Protein AF-A0A9D7YBN3-F1 (afdb_monomer_lite)

Sequence (128 aa):
MDNKATPQQLQAIHAVLHAQGLLHQKANIISGLTLGRTESSKELTYAEASFLLADLNKHNVKKDDGLKMRNKITAMAHEMGWIGTKQVVGPGGAIKTVKDYSNLDAWMQQRSYLHKNYLIIPTPNYLN

Radius of gyration: 23.5 Å; chains: 1; bounding box: 52×33×59 Å

Structure (mmCIF, N/CA/C/O backbone):
data_AF-A0A9D7YBN3-F1
#
_entry.id   AF-A0A9D7YBN3-F1
#
loop_
_atom_site.group_PDB
_atom_site.id
_atom_site.type_symbol
_atom_site.label_atom_id
_atom_site.label_alt_id
_atom_site.label_comp_id
_atom_site.label_asym_id
_atom_site.label_entity_id
_atom_site.label_seq_id
_atom_site.pdbx_PDB_ins_code
_atom_site.Cartn_x
_atom_site.Cartn_y
_atom_site.Cartn_z
_atom_site.occupancy
_atom_site.B_iso_or_equiv
_atom_site.auth_seq_id
_atom_site.auth_comp_id
_atom_site.auth_asym_id
_atom_site.auth_atom_id
_atom_site.pdbx_PDB_model_num
ATOM 1 N N . MET A 1 1 ? -10.506 8.968 32.868 1.00 47.12 1 MET A N 1
ATOM 2 C CA . MET A 1 1 ? -11.514 8.538 31.881 1.00 47.12 1 MET A CA 1
ATOM 3 C C . MET A 1 1 ? -10.762 7.838 30.777 1.00 47.12 1 MET A C 1
ATOM 5 O O . MET A 1 1 ? -9.952 8.489 30.127 1.00 47.12 1 MET A O 1
ATOM 9 N N . ASP A 1 2 ? -10.953 6.532 30.623 1.00 59.72 2 ASP A N 1
ATOM 10 C CA . ASP A 1 2 ? -10.318 5.811 29.525 1.00 59.72 2 ASP A CA 1
ATOM 11 C C . ASP A 1 2 ? -10.983 6.236 28.221 1.00 59.72 2 ASP A C 1
ATOM 13 O O . ASP A 1 2 ? -12.158 5.957 27.976 1.00 59.72 2 ASP A O 1
ATOM 17 N N . ASN A 1 3 ? -10.238 6.972 27.398 1.00 82.94 3 ASN A N 1
ATOM 18 C CA . ASN A 1 3 ? -10.704 7.330 26.071 1.00 82.94 3 ASN A CA 1
ATOM 19 C C . ASN A 1 3 ? -10.876 6.042 25.266 1.00 82.94 3 ASN A C 1
ATOM 21 O O . ASN A 1 3 ? -9.926 5.270 25.101 1.00 82.94 3 ASN A O 1
ATOM 25 N N . LYS A 1 4 ? -12.094 5.804 24.772 1.00 91.81 4 LYS A N 1
ATOM 26 C CA . LYS A 1 4 ? -12.368 4.705 23.843 1.00 91.81 4 LYS A CA 1
ATOM 27 C C . LYS A 1 4 ? -11.569 4.892 22.550 1.00 91.81 4 LYS A C 1
ATOM 29 O O . LYS A 1 4 ? -11.169 6.006 22.202 1.00 91.81 4 LYS A O 1
ATOM 34 N N . ALA A 1 5 ? -11.350 3.793 21.838 1.00 92.19 5 ALA A N 1
ATOM 35 C CA . ALA A 1 5 ? -10.722 3.810 20.526 1.00 92.19 5 ALA A CA 1
ATOM 36 C C . ALA A 1 5 ? -11.456 4.762 19.566 1.00 92.19 5 ALA A C 1
ATOM 38 O O . ALA A 1 5 ? -12.690 4.805 19.524 1.00 92.19 5 ALA A O 1
ATOM 39 N N . THR A 1 6 ? -10.699 5.518 18.773 1.00 94.38 6 THR A N 1
ATOM 40 C CA . THR A 1 6 ? -11.283 6.457 17.811 1.00 94.38 6 THR A CA 1
ATOM 41 C C . THR A 1 6 ? -11.881 5.712 16.613 1.00 94.38 6 THR A C 1
ATOM 43 O O . THR A 1 6 ? -11.408 4.627 16.255 1.00 94.38 6 THR A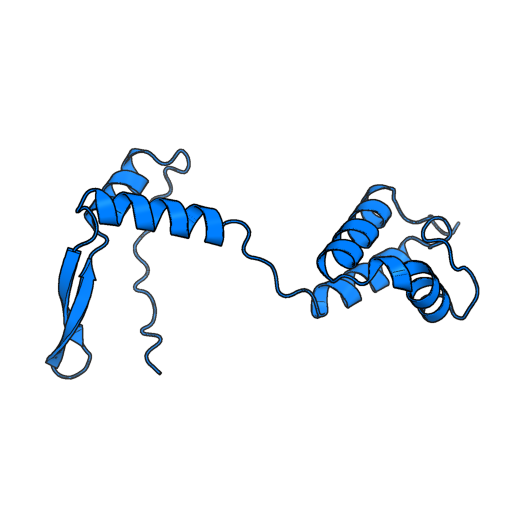 O 1
ATOM 46 N N . PRO A 1 7 ? -12.872 6.294 15.908 1.00 93.44 7 PRO A N 1
ATOM 47 C CA . PRO A 1 7 ? -13.412 5.697 14.684 1.00 93.44 7 PRO A CA 1
ATOM 48 C C . PRO A 1 7 ? -12.327 5.375 13.645 1.00 93.44 7 PRO A C 1
ATOM 50 O O . PRO A 1 7 ? -12.387 4.344 12.979 1.00 93.44 7 PRO A O 1
ATOM 53 N N . GLN A 1 8 ? -11.295 6.221 13.566 1.00 93.00 8 GLN A N 1
ATOM 54 C CA . GLN A 1 8 ? -10.145 6.043 12.678 1.00 93.00 8 GLN A CA 1
ATOM 55 C C . GLN A 1 8 ? -9.322 4.804 13.057 1.00 93.00 8 GLN A C 1
ATOM 57 O O . GLN A 1 8 ? -8.965 4.020 12.178 1.00 93.00 8 GLN A O 1
ATOM 62 N N . GLN A 1 9 ? -9.068 4.574 14.352 1.00 93.75 9 GLN A N 1
ATOM 63 C CA . GLN A 1 9 ? -8.376 3.367 14.819 1.00 93.75 9 GLN A CA 1
ATOM 64 C C . GLN A 1 9 ? -9.188 2.105 14.512 1.00 93.75 9 GLN A C 1
ATOM 66 O O . GLN A 1 9 ? -8.635 1.122 14.025 1.00 93.75 9 GLN A O 1
ATOM 71 N N . LEU A 1 10 ? -10.505 2.134 14.730 1.00 95.38 10 LEU A N 1
ATOM 72 C CA . LEU A 1 10 ? -11.378 0.992 14.437 1.00 95.38 10 LEU A CA 1
ATOM 73 C C . LEU A 1 10 ? -11.404 0.652 12.944 1.00 95.38 10 LEU A C 1
ATOM 75 O O . LEU A 1 10 ? -11.345 -0.526 12.579 1.00 95.38 10 LEU A O 1
ATOM 79 N N . GLN A 1 11 ? -11.465 1.675 12.088 1.00 95.00 11 GLN A N 1
ATOM 80 C CA . GLN A 1 11 ? -11.410 1.507 10.639 1.00 95.00 11 GLN A CA 1
ATOM 81 C C . GLN A 1 11 ? -10.058 0.937 10.199 1.00 95.00 11 GLN A C 1
ATOM 83 O O . GLN A 1 11 ? -10.026 -0.004 9.406 1.00 95.00 11 GLN A O 1
ATOM 88 N N . ALA A 1 12 ? -8.956 1.442 10.757 1.00 92.75 12 ALA A N 1
ATOM 89 C CA . ALA A 1 12 ? -7.617 0.938 10.473 1.00 92.75 12 ALA A CA 1
ATOM 90 C C . ALA A 1 12 ? -7.453 -0.531 10.903 1.00 92.75 12 ALA A C 1
ATOM 92 O O . ALA A 1 12 ? -6.977 -1.341 10.112 1.00 92.75 12 ALA A O 1
ATOM 93 N N . ILE A 1 13 ? -7.914 -0.907 12.104 1.00 94.06 13 ILE A N 1
ATOM 94 C CA . ILE A 1 13 ? -7.863 -2.298 12.588 1.00 94.06 13 ILE A CA 1
ATOM 95 C C . ILE A 1 13 ? -8.631 -3.212 11.632 1.00 94.06 13 ILE A C 1
ATOM 97 O O . ILE A 1 13 ? -8.129 -4.259 11.228 1.00 94.06 13 ILE A O 1
ATOM 101 N N . HIS A 1 14 ? -9.844 -2.812 11.241 1.00 94.25 14 HIS A N 1
ATOM 102 C CA . HIS A 1 14 ? -10.660 -3.591 10.313 1.00 94.25 14 HIS A CA 1
ATOM 103 C C . HIS A 1 14 ? -9.982 -3.748 8.945 1.00 94.25 14 HIS A C 1
ATOM 105 O O . HIS A 1 14 ? -9.925 -4.860 8.421 1.00 94.25 14 HIS A O 1
ATOM 111 N N . ALA A 1 15 ? -9.425 -2.665 8.396 1.00 92.00 15 ALA A N 1
ATOM 112 C CA . ALA A 1 15 ? -8.731 -2.679 7.112 1.00 92.00 15 ALA A CA 1
ATOM 113 C C . ALA A 1 15 ? -7.491 -3.586 7.129 1.00 92.00 15 ALA A C 1
ATOM 115 O O . ALA A 1 15 ? -7.308 -4.381 6.206 1.00 92.00 15 ALA A O 1
ATOM 116 N N . VAL A 1 16 ? -6.667 -3.517 8.182 1.00 91.12 16 VAL A N 1
ATOM 117 C CA . VAL A 1 16 ? -5.452 -4.340 8.296 1.00 91.12 16 VAL A CA 1
ATOM 118 C C . VAL A 1 16 ? -5.800 -5.820 8.473 1.00 91.12 16 VAL A C 1
ATOM 120 O O . VAL A 1 16 ? -5.255 -6.659 7.756 1.00 91.12 16 VAL A O 1
ATOM 123 N N . LEU A 1 17 ? -6.762 -6.153 9.340 1.00 92.38 17 LEU A N 1
ATOM 124 C CA . LEU A 1 17 ? -7.219 -7.538 9.510 1.00 92.38 17 LEU A CA 1
ATOM 125 C C . LEU A 1 17 ? -7.815 -8.109 8.220 1.00 92.38 17 LEU A C 1
ATOM 127 O O . LEU A 1 17 ? -7.559 -9.263 7.881 1.00 92.38 17 LEU A O 1
ATOM 131 N N . HIS A 1 18 ? -8.582 -7.308 7.476 1.00 91.81 18 HIS A N 1
ATOM 132 C CA . HIS A 1 18 ? -9.098 -7.709 6.170 1.00 91.81 18 HIS A CA 1
ATOM 133 C C . HIS A 1 18 ? -7.962 -7.942 5.162 1.00 91.81 18 HIS A C 1
ATOM 135 O O . HIS A 1 18 ? -7.941 -8.971 4.490 1.00 91.81 18 HIS A O 1
ATOM 141 N N . ALA A 1 19 ? -6.977 -7.040 5.092 1.00 85.81 19 ALA A N 1
ATOM 142 C CA . ALA A 1 19 ? -5.830 -7.166 4.190 1.00 85.81 19 ALA A CA 1
ATOM 143 C C . ALA A 1 19 ? -4.965 -8.413 4.459 1.00 85.81 19 ALA A C 1
ATOM 145 O O . ALA A 1 19 ? -4.349 -8.931 3.523 1.00 85.81 19 ALA A O 1
ATOM 146 N N . GLN A 1 20 ? -4.942 -8.886 5.708 1.00 89.19 20 GLN A N 1
ATOM 147 C CA . GLN A 1 20 ? -4.240 -10.095 6.156 1.00 89.19 20 GLN A CA 1
ATOM 148 C C . GLN A 1 20 ? -5.116 -11.363 6.127 1.00 89.19 20 GLN A C 1
ATOM 150 O O . GLN A 1 20 ? -4.635 -12.442 6.454 1.00 89.19 20 GLN A O 1
ATOM 155 N N . GLY A 1 21 ? -6.399 -11.265 5.756 1.00 89.62 21 GLY A N 1
ATOM 156 C CA . GLY A 1 21 ? -7.327 -12.405 5.758 1.00 89.62 21 GLY A CA 1
ATOM 157 C C . GLY A 1 21 ? -7.780 -12.866 7.153 1.00 89.62 21 GLY A C 1
ATOM 158 O O . GLY A 1 21 ? -8.446 -13.892 7.283 1.00 89.62 21 GLY A O 1
ATOM 159 N N . LEU A 1 22 ? -7.480 -12.098 8.203 1.00 92.38 22 LEU A N 1
ATOM 160 C CA . LEU A 1 22 ? -7.747 -12.432 9.609 1.00 92.38 22 LEU A CA 1
ATOM 161 C C . LEU A 1 22 ? -9.087 -11.893 10.124 1.00 92.38 22 LEU A C 1
ATOM 163 O O . LEU A 1 22 ? -9.371 -11.959 11.319 1.00 92.38 22 LEU A O 1
ATOM 167 N N . LEU A 1 23 ? -9.941 -11.362 9.244 1.00 93.00 23 LEU A N 1
ATOM 168 C CA . LEU A 1 23 ? -11.182 -10.711 9.667 1.00 93.00 23 LEU A CA 1
ATOM 169 C C . LEU A 1 23 ? -12.123 -11.653 10.441 1.00 93.00 23 LEU A C 1
ATOM 171 O O . LEU A 1 23 ? -12.763 -11.225 11.398 1.00 93.00 23 LEU A O 1
ATOM 175 N N . HIS A 1 24 ? -12.154 -12.935 10.076 1.00 94.00 24 HIS A N 1
ATOM 176 C CA . HIS A 1 24 ? -12.939 -13.965 10.761 1.00 94.00 24 HIS A CA 1
ATOM 177 C C . HIS A 1 24 ? -12.439 -14.264 12.187 1.00 94.00 24 HIS A C 1
ATOM 179 O O . HIS A 1 24 ? -13.225 -14.663 13.038 1.00 94.00 24 HIS A O 1
ATOM 185 N N . GLN A 1 25 ? -11.156 -14.020 12.476 1.00 94.38 25 GLN A N 1
ATOM 186 C CA . GLN A 1 25 ? -10.541 -14.228 13.796 1.00 94.38 25 GLN A CA 1
ATOM 187 C C . GLN A 1 25 ? -10.542 -12.958 14.650 1.00 94.38 25 GLN A C 1
ATOM 189 O O . GLN A 1 25 ? -10.018 -12.962 15.762 1.00 94.38 25 GLN A O 1
ATOM 194 N N . LYS A 1 26 ? -11.128 -11.862 14.152 1.00 94.31 26 LYS A N 1
ATOM 195 C CA . LYS A 1 26 ? -11.104 -10.552 14.809 1.00 94.31 26 LYS A CA 1
ATOM 196 C C . LYS A 1 26 ? -11.550 -10.619 16.274 1.00 94.31 26 LYS A C 1
ATOM 198 O O . LYS A 1 26 ? -10.878 -10.043 17.120 1.00 94.31 26 LYS A O 1
ATOM 203 N N . ALA A 1 27 ? -12.651 -11.314 16.564 1.00 94.88 27 ALA A N 1
ATOM 204 C CA . ALA A 1 27 ? -13.163 -11.465 17.927 1.00 94.88 27 ALA A CA 1
ATOM 205 C C . ALA A 1 27 ? -12.139 -12.148 18.849 1.00 94.88 27 ALA A C 1
ATOM 207 O O . ALA A 1 27 ? -11.832 -11.626 19.916 1.00 94.88 27 ALA A O 1
ATOM 208 N N . ASN A 1 28 ? -11.529 -13.243 18.386 1.00 95.56 28 ASN A N 1
ATOM 209 C CA . ASN A 1 28 ? -10.520 -13.994 19.136 1.00 95.56 28 ASN A CA 1
ATOM 210 C C . ASN A 1 28 ? -9.253 -13.167 19.388 1.00 95.56 28 ASN A C 1
ATOM 212 O O . ASN A 1 28 ? -8.718 -13.191 20.491 1.00 95.56 28 ASN A O 1
ATOM 216 N N . ILE A 1 29 ? -8.794 -12.400 18.392 1.00 94.06 29 ILE A N 1
ATOM 217 C CA . ILE A 1 29 ? -7.623 -11.518 18.524 1.00 94.06 29 ILE A CA 1
ATOM 218 C C . ILE A 1 29 ? -7.884 -10.434 19.578 1.00 94.06 29 ILE A C 1
ATOM 220 O O . ILE A 1 29 ? -7.032 -10.163 20.421 1.00 94.06 29 ILE A O 1
ATOM 224 N N . ILE A 1 30 ? -9.072 -9.826 19.552 1.00 95.31 30 ILE A N 1
ATOM 225 C CA . ILE A 1 30 ? -9.459 -8.774 20.502 1.00 95.31 30 ILE A CA 1
ATOM 226 C C . ILE A 1 30 ? -9.638 -9.354 21.908 1.00 95.31 30 ILE A C 1
ATOM 228 O O . ILE A 1 30 ? -9.159 -8.766 22.877 1.00 95.31 30 ILE A O 1
ATOM 232 N N . SER A 1 31 ? -10.262 -10.526 22.017 1.00 95.50 31 SER A N 1
ATOM 233 C CA . SER A 1 31 ? -10.397 -11.247 23.282 1.00 95.50 31 SER A CA 1
ATOM 234 C C . SER A 1 31 ? -9.030 -11.577 23.876 1.00 95.50 31 SER A C 1
ATOM 236 O O . SER A 1 31 ? -8.767 -11.242 25.027 1.00 95.50 31 SER A O 1
ATOM 238 N N . GLY A 1 32 ? -8.105 -12.112 23.074 1.00 93.88 32 GLY A N 1
ATOM 239 C CA . GLY A 1 32 ? -6.739 -12.405 23.512 1.00 93.88 32 GLY A CA 1
ATOM 240 C C . GLY A 1 32 ? -5.969 -11.160 23.959 1.00 93.88 32 GLY A C 1
ATOM 241 O O . GLY A 1 32 ? -5.347 -11.173 25.018 1.00 93.88 32 GLY A O 1
ATOM 242 N N . LEU A 1 33 ? -6.060 -10.062 23.202 1.00 93.31 33 LEU A N 1
ATOM 243 C CA . LEU A 1 33 ? -5.419 -8.791 23.552 1.00 93.31 33 LEU A CA 1
ATOM 244 C C . LEU A 1 33 ? -5.942 -8.218 24.875 1.00 93.31 33 LEU A C 1
ATOM 246 O O . LEU A 1 33 ? -5.170 -7.692 25.673 1.00 93.31 33 LEU A O 1
ATOM 250 N N . THR A 1 34 ? -7.255 -8.292 25.090 1.00 93.19 34 THR A N 1
ATOM 251 C CA . THR A 1 34 ? -7.921 -7.696 26.256 1.00 93.19 34 THR A CA 1
ATOM 252 C C . THR A 1 34 ? -8.064 -8.667 27.428 1.00 93.19 34 THR A C 1
ATOM 254 O O . THR A 1 34 ? -8.805 -8.384 28.369 1.00 93.19 34 THR A O 1
ATOM 257 N N . LEU A 1 35 ? -7.372 -9.813 27.374 1.00 91.56 35 LEU A N 1
ATOM 258 C CA . LEU A 1 35 ? -7.427 -10.877 28.382 1.00 91.56 35 LEU A CA 1
ATOM 259 C C . LEU A 1 35 ? -8.867 -11.332 28.692 1.00 91.56 35 LEU A C 1
ATOM 261 O O . LEU A 1 35 ? -9.228 -11.573 29.841 1.00 91.56 35 LEU A O 1
ATOM 265 N N . GLY A 1 36 ? -9.708 -11.414 27.661 1.00 90.62 36 GLY A N 1
ATOM 266 C CA . GLY A 1 36 ? -11.103 -11.843 27.753 1.00 90.62 36 GLY A CA 1
ATOM 267 C C . GLY A 1 36 ? -12.096 -10.748 28.147 1.00 90.62 36 GLY A C 1
ATOM 268 O O . GLY A 1 36 ? -13.287 -11.032 28.257 1.00 90.62 36 GLY A O 1
ATOM 269 N N . ARG A 1 37 ? -11.663 -9.493 28.334 1.00 93.38 37 ARG A N 1
ATOM 270 C CA . ARG A 1 37 ? -12.565 -8.384 28.700 1.00 93.38 37 ARG A CA 1
ATOM 271 C C . ARG A 1 37 ? -13.617 -8.106 27.624 1.00 93.38 37 ARG A C 1
ATOM 273 O O . ARG A 1 37 ? -14.744 -7.739 27.950 1.00 93.38 37 ARG A O 1
ATOM 280 N N . THR A 1 38 ? -13.256 -8.206 26.345 1.00 93.44 38 THR A N 1
ATOM 281 C CA . THR A 1 38 ? -14.193 -7.976 25.241 1.00 93.44 38 THR A CA 1
ATOM 282 C C . THR A 1 38 ? -13.766 -8.679 23.957 1.00 93.44 38 THR A C 1
ATOM 284 O O . THR A 1 38 ? -12.586 -8.858 23.691 1.00 93.44 38 THR A O 1
ATOM 287 N N . GLU A 1 39 ? -14.741 -9.016 23.119 1.00 94.12 39 GLU A N 1
ATOM 288 C CA . GLU A 1 39 ? -14.547 -9.502 21.745 1.00 94.12 39 GLU A CA 1
ATOM 289 C C . GLU A 1 39 ? -14.833 -8.411 20.699 1.00 94.12 39 GLU A C 1
ATOM 291 O O . GLU A 1 39 ? -14.559 -8.559 19.504 1.00 94.12 39 GLU A O 1
ATOM 296 N N . SER A 1 40 ? -15.400 -7.284 21.135 1.00 92.88 40 SER A N 1
ATOM 297 C CA . SER A 1 40 ? -15.822 -6.201 20.257 1.00 92.88 40 SER A CA 1
ATOM 298 C C . SER A 1 40 ? -14.749 -5.130 20.173 1.00 92.88 40 SER A C 1
ATOM 300 O O . SER A 1 40 ? -14.368 -4.524 21.171 1.00 92.88 40 SER A O 1
ATOM 302 N N . SER A 1 41 ? -14.337 -4.784 18.950 1.00 92.06 41 SER A N 1
ATOM 303 C CA . SER A 1 41 ? -13.370 -3.696 18.748 1.00 92.06 41 SER A CA 1
ATOM 304 C C . SER A 1 41 ? -13.882 -2.354 19.271 1.00 92.06 41 SER A C 1
ATOM 306 O O . SER A 1 41 ? -13.080 -1.490 19.589 1.00 92.06 41 SER A O 1
ATOM 308 N N . LYS A 1 42 ? -15.206 -2.165 19.364 1.00 91.94 42 LYS A N 1
ATOM 309 C CA . LYS A 1 42 ? -15.819 -0.918 19.855 1.00 91.94 42 LYS A CA 1
ATOM 310 C C . LYS A 1 42 ? -15.584 -0.682 21.350 1.00 91.94 42 LYS A C 1
ATOM 312 O O . LYS A 1 42 ? -15.689 0.453 21.803 1.00 91.94 42 LYS A O 1
ATOM 317 N N . GLU A 1 43 ? -15.266 -1.738 22.094 1.00 93.31 43 GLU A N 1
ATOM 318 C CA . GLU A 1 43 ? -14.996 -1.683 23.533 1.00 93.31 43 GLU A CA 1
ATOM 319 C C . GLU A 1 43 ? -13.496 -1.614 23.854 1.00 93.31 43 GLU A C 1
ATOM 321 O O . GLU A 1 43 ? -13.101 -1.701 25.020 1.00 93.31 43 GLU A O 1
ATOM 326 N N . LEU A 1 44 ? -12.650 -1.445 22.832 1.00 93.81 44 LEU A N 1
ATOM 327 C CA . LEU A 1 44 ? -11.232 -1.165 23.013 1.00 93.81 44 LEU A CA 1
ATOM 328 C C . LEU A 1 44 ? -11.020 0.254 23.540 1.00 93.81 44 LEU A C 1
ATOM 330 O O . LEU A 1 44 ? -11.650 1.221 23.097 1.00 93.81 44 LEU A O 1
ATOM 334 N N . THR A 1 45 ? -10.070 0.376 24.453 1.00 94.56 45 THR A N 1
ATOM 335 C CA . THR A 1 45 ? -9.470 1.649 24.839 1.00 94.56 45 THR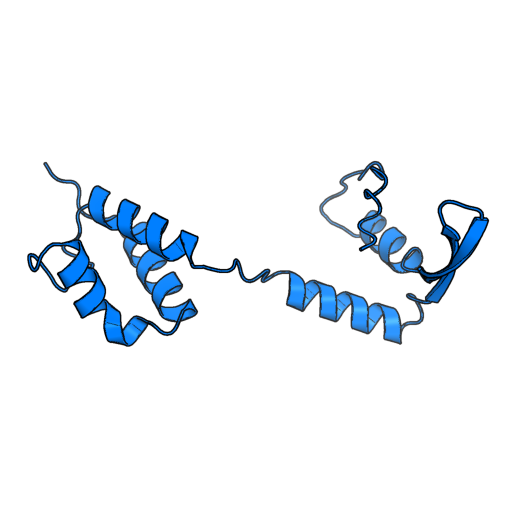 A CA 1
ATOM 336 C C . THR A 1 45 ? -8.558 2.153 23.720 1.00 94.56 45 THR A C 1
ATOM 338 O O . THR A 1 45 ? -8.079 1.394 22.870 1.00 94.56 45 THR A O 1
ATOM 341 N N . TYR A 1 46 ? -8.275 3.451 23.729 1.00 93.75 46 TYR A N 1
ATOM 342 C CA . TYR A 1 46 ? -7.335 4.072 22.802 1.00 93.75 46 TYR A CA 1
ATOM 343 C C . TYR A 1 46 ? -5.947 3.407 22.841 1.00 93.75 46 TYR A C 1
ATOM 345 O O . TYR A 1 46 ? -5.315 3.221 21.797 1.00 93.75 46 TYR A O 1
ATOM 353 N N . ALA A 1 47 ? -5.479 3.038 24.038 1.00 93.06 47 ALA A N 1
ATOM 354 C CA . ALA A 1 47 ? -4.180 2.404 24.238 1.00 93.06 47 ALA A CA 1
ATOM 355 C C . ALA A 1 47 ? -4.142 0.990 23.640 1.00 93.06 47 ALA A C 1
ATOM 357 O O . ALA A 1 47 ? -3.245 0.693 22.853 1.00 93.06 47 ALA A O 1
ATOM 358 N N . GLU A 1 48 ? -5.144 0.153 23.929 1.00 94.50 48 GLU A N 1
ATOM 359 C CA . GLU A 1 48 ? -5.232 -1.199 23.360 1.00 94.50 48 GLU A CA 1
ATOM 360 C C . GLU A 1 48 ? -5.353 -1.153 21.831 1.00 94.50 48 GLU A C 1
ATOM 362 O O . GLU A 1 48 ? -4.672 -1.901 21.133 1.00 94.50 48 GLU A O 1
ATOM 367 N N . ALA A 1 49 ? -6.168 -0.244 21.287 1.00 94.88 49 ALA A N 1
ATOM 368 C CA . ALA A 1 49 ? -6.312 -0.088 19.841 1.00 94.88 49 ALA A CA 1
ATOM 369 C C . ALA A 1 49 ? -5.004 0.360 19.166 1.00 94.88 49 ALA A C 1
ATOM 371 O O . ALA A 1 49 ? -4.660 -0.141 18.093 1.00 94.88 49 ALA A O 1
ATOM 372 N N . SER A 1 50 ? -4.254 1.268 19.799 1.00 94.12 50 SER A N 1
ATOM 373 C CA . SER A 1 50 ? -2.939 1.701 19.303 1.00 94.12 50 SER A CA 1
ATOM 374 C C . SER A 1 50 ? -1.927 0.560 19.337 1.00 94.12 50 SER A C 1
ATOM 376 O O . SER A 1 50 ? -1.196 0.358 18.368 1.00 94.12 50 SER A O 1
ATOM 378 N N . PHE A 1 51 ? -1.912 -0.206 20.429 1.00 94.06 51 PHE A N 1
ATOM 379 C CA . PHE A 1 51 ? -1.041 -1.365 20.579 1.00 94.06 51 PHE A CA 1
ATOM 380 C C . PHE A 1 51 ? -1.350 -2.435 19.526 1.00 94.06 51 PHE A C 1
ATOM 382 O O . PHE A 1 51 ? -0.443 -2.889 18.832 1.00 94.06 51 PHE A O 1
ATOM 389 N N . LEU A 1 52 ? -2.631 -2.768 19.334 1.00 93.69 52 LEU A N 1
ATOM 390 C CA . LEU A 1 52 ? -3.065 -3.736 18.329 1.00 93.69 52 LEU A CA 1
ATOM 391 C C . LEU A 1 52 ? -2.658 -3.311 16.918 1.00 93.69 52 LEU A C 1
ATOM 393 O O . LEU A 1 52 ? -2.151 -4.118 16.148 1.00 93.69 52 LEU A O 1
ATOM 397 N N . LEU A 1 53 ? -2.852 -2.038 16.569 1.00 93.00 53 LEU A N 1
ATOM 398 C CA . LEU A 1 53 ? -2.427 -1.514 15.271 1.00 93.00 53 LEU A CA 1
ATOM 399 C C . LEU A 1 53 ? -0.916 -1.583 15.082 1.00 93.00 53 LEU A C 1
ATOM 401 O O . LEU A 1 53 ? -0.461 -1.904 13.985 1.00 93.00 53 LEU A O 1
ATOM 405 N N . ALA A 1 54 ? -0.138 -1.265 16.116 1.00 92.31 54 ALA A N 1
ATOM 406 C CA . ALA A 1 54 ? 1.312 -1.369 16.051 1.00 92.31 54 ALA A CA 1
ATOM 407 C C . ALA A 1 54 ? 1.742 -2.820 15.800 1.00 92.31 54 ALA A C 1
ATOM 409 O O . ALA A 1 54 ? 2.586 -3.061 14.938 1.00 92.31 54 ALA A O 1
ATOM 410 N N . ASP A 1 55 ? 1.126 -3.777 16.493 1.00 91.31 55 ASP A N 1
ATOM 411 C CA . ASP A 1 55 ? 1.436 -5.197 16.351 1.00 91.31 55 ASP A CA 1
ATOM 412 C C . ASP A 1 55 ? 1.029 -5.751 14.977 1.00 91.31 55 ASP A C 1
ATOM 414 O O . ASP A 1 55 ? 1.859 -6.300 14.250 1.00 91.31 55 ASP A O 1
ATOM 418 N N . LEU A 1 56 ? -0.201 -5.472 14.535 1.00 89.69 56 LEU A N 1
ATOM 419 C CA . LEU A 1 56 ? -0.687 -5.866 13.209 1.00 89.69 56 LEU A CA 1
ATOM 420 C C . LEU A 1 56 ? 0.171 -5.283 12.076 1.00 89.69 56 LEU A C 1
ATOM 422 O O . LEU A 1 56 ? 0.380 -5.944 11.057 1.00 89.69 56 LEU A O 1
ATOM 426 N N . ASN A 1 57 ? 0.686 -4.061 12.242 1.00 87.56 57 ASN A N 1
ATOM 427 C CA . ASN A 1 57 ? 1.533 -3.419 11.240 1.00 87.56 57 ASN A CA 1
ATOM 428 C C . ASN A 1 57 ? 2.975 -3.939 11.215 1.00 87.56 57 ASN A C 1
ATOM 430 O O . ASN A 1 57 ? 3.597 -3.847 10.158 1.00 87.56 57 ASN A O 1
ATOM 434 N N . LYS A 1 58 ? 3.507 -4.523 12.301 1.00 84.56 58 LYS A N 1
ATOM 435 C CA . LYS A 1 58 ? 4.825 -5.196 12.264 1.00 84.56 58 LYS A CA 1
ATOM 436 C C . LYS A 1 58 ? 4.837 -6.356 11.273 1.00 84.56 58 LYS A C 1
ATOM 438 O O . LYS A 1 58 ? 5.836 -6.583 10.600 1.00 84.56 58 LYS A O 1
ATOM 443 N N . HIS A 1 59 ? 3.716 -7.064 11.179 1.00 72.94 59 HIS A N 1
ATOM 444 C CA . HIS A 1 59 ? 3.542 -8.215 10.293 1.00 72.94 59 HIS A CA 1
ATOM 445 C C . HIS A 1 59 ? 2.924 -7.846 8.942 1.00 72.94 59 HIS A C 1
ATOM 447 O O . HIS A 1 59 ? 2.820 -8.685 8.047 1.00 72.94 59 HIS A O 1
ATOM 453 N N . ASN A 1 60 ? 2.531 -6.584 8.764 1.00 69.62 60 ASN A N 1
ATOM 454 C CA . ASN A 1 60 ? 2.016 -6.103 7.500 1.00 69.62 60 ASN A CA 1
ATOM 455 C C . ASN A 1 60 ? 3.193 -5.803 6.567 1.00 69.62 60 ASN A C 1
ATOM 457 O O . ASN A 1 60 ? 3.835 -4.755 6.663 1.00 69.62 60 ASN A O 1
ATOM 461 N N . VAL A 1 61 ? 3.476 -6.718 5.638 1.00 64.69 61 VAL A N 1
ATOM 462 C CA . VAL A 1 61 ? 4.323 -6.400 4.486 1.00 64.69 61 VAL A CA 1
ATOM 463 C C . VAL A 1 61 ? 3.604 -5.278 3.748 1.00 64.69 61 VAL A C 1
ATOM 465 O O . VAL A 1 61 ? 2.561 -5.526 3.144 1.00 64.69 61 VAL A O 1
ATOM 468 N N . LYS A 1 62 ? 4.105 -4.037 3.851 1.00 65.00 62 LYS A N 1
ATOM 469 C CA . LYS A 1 62 ? 3.527 -2.883 3.153 1.00 65.00 62 LYS A CA 1
ATOM 470 C C . LYS A 1 62 ? 3.339 -3.273 1.691 1.00 65.00 62 LYS A C 1
ATOM 472 O O . LYS A 1 62 ? 4.317 -3.396 0.955 1.00 65.00 62 LYS A O 1
ATOM 477 N N . LYS A 1 63 ? 2.089 -3.495 1.282 1.00 62.56 63 LYS A N 1
ATOM 478 C CA . LYS A 1 63 ? 1.762 -3.633 -0.130 1.00 62.56 63 LYS A CA 1
ATOM 479 C C . LYS A 1 63 ? 2.091 -2.282 -0.740 1.00 62.56 63 LYS A C 1
ATOM 481 O O . LYS A 1 63 ? 1.537 -1.258 -0.354 1.00 62.56 63 LYS A O 1
ATOM 486 N N . ASP A 1 64 ? 3.095 -2.267 -1.604 1.00 71.06 64 ASP A N 1
ATOM 487 C CA . ASP A 1 64 ? 3.412 -1.095 -2.400 1.00 71.06 64 ASP A CA 1
ATOM 488 C C . ASP A 1 64 ? 2.284 -0.943 -3.417 1.00 71.06 64 ASP A C 1
ATOM 490 O O . ASP A 1 64 ? 2.351 -1.461 -4.530 1.00 71.06 64 ASP A O 1
ATOM 494 N N . ASP A 1 65 ? 1.200 -0.290 -3.004 1.00 68.75 65 ASP A N 1
ATOM 495 C CA . ASP A 1 65 ? 0.018 -0.082 -3.844 1.00 68.75 65 ASP A CA 1
ATOM 496 C C . ASP A 1 65 ? 0.388 0.670 -5.138 1.00 68.75 65 ASP A C 1
ATOM 498 O O . ASP A 1 65 ? -0.227 0.478 -6.191 1.00 68.75 65 ASP A O 1
ATOM 502 N N . GLY A 1 66 ? 1.473 1.455 -5.094 1.00 77.38 66 GLY A N 1
ATOM 503 C CA . GLY A 1 66 ? 2.063 2.113 -6.253 1.00 77.38 66 GLY A CA 1
ATOM 504 C C . GLY A 1 66 ? 2.786 1.164 -7.214 1.00 77.38 66 GLY A C 1
ATOM 505 O O . GLY A 1 66 ? 2.907 1.494 -8.394 1.00 77.38 66 GLY A O 1
ATOM 506 N N . LEU A 1 67 ? 3.228 -0.017 -6.772 1.00 81.44 67 LEU A N 1
ATOM 507 C CA . LEU A 1 67 ? 3.961 -0.981 -7.599 1.00 81.44 67 LEU A CA 1
ATOM 508 C C . LEU A 1 67 ? 3.131 -1.434 -8.795 1.00 81.44 67 LEU A C 1
ATOM 510 O O . LEU A 1 67 ? 3.637 -1.472 -9.913 1.00 81.44 67 LEU A O 1
ATOM 514 N N . LYS A 1 68 ? 1.840 -1.719 -8.589 1.00 81.12 68 LYS A N 1
ATOM 515 C CA . LYS A 1 68 ? 0.948 -2.140 -9.679 1.00 81.12 68 LYS A CA 1
ATOM 516 C C . LYS A 1 68 ? 0.814 -1.049 -10.741 1.00 81.12 68 LYS A C 1
ATOM 518 O O . LYS A 1 68 ? 0.859 -1.341 -11.934 1.00 81.12 68 LYS A O 1
ATOM 523 N N . MET A 1 69 ? 0.684 0.205 -10.309 1.00 83.44 69 MET A N 1
ATOM 524 C CA . MET A 1 69 ? 0.597 1.351 -11.213 1.00 83.44 69 MET A CA 1
ATOM 525 C C . MET A 1 69 ? 1.913 1.571 -11.967 1.00 83.44 69 MET A C 1
ATOM 527 O O . MET A 1 69 ? 1.893 1.698 -13.190 1.00 83.44 69 MET A O 1
ATOM 531 N N . ARG A 1 70 ? 3.056 1.544 -11.268 1.00 87.38 70 ARG A N 1
ATOM 532 C CA . ARG A 1 70 ? 4.383 1.689 -11.889 1.00 87.38 70 ARG A CA 1
ATOM 533 C C . ARG A 1 70 ? 4.656 0.572 -12.893 1.00 87.38 70 ARG A C 1
ATOM 535 O O . ARG A 1 70 ? 5.022 0.874 -14.020 1.00 87.38 70 ARG A O 1
ATOM 542 N N . ASN A 1 71 ? 4.359 -0.681 -12.548 1.00 86.81 71 ASN A N 1
ATOM 543 C CA . ASN A 1 71 ? 4.500 -1.814 -13.466 1.00 86.81 71 ASN A CA 1
ATOM 544 C C . ASN 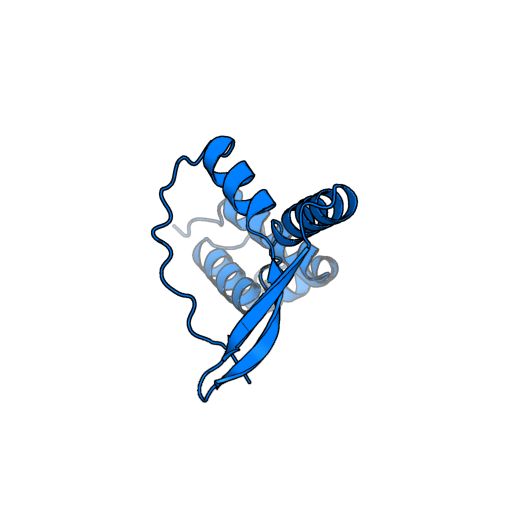A 1 71 ? 3.657 -1.637 -14.734 1.00 86.81 71 ASN A C 1
ATOM 546 O O . ASN A 1 71 ? 4.126 -1.953 -15.824 1.00 86.81 71 ASN A O 1
ATOM 550 N N . LYS A 1 72 ? 2.436 -1.096 -14.616 1.00 91.12 72 LYS A N 1
ATOM 551 C CA . LYS A 1 72 ? 1.585 -0.820 -15.781 1.00 91.12 72 LYS A CA 1
ATOM 552 C C . LYS A 1 72 ? 2.165 0.286 -16.667 1.00 91.12 72 LYS A C 1
ATOM 554 O O . LYS A 1 72 ? 2.186 0.128 -17.882 1.00 91.12 72 LYS A O 1
ATOM 559 N N . ILE A 1 73 ? 2.670 1.369 -16.076 1.00 89.44 73 ILE A N 1
ATOM 560 C CA . ILE A 1 73 ? 3.353 2.447 -16.812 1.00 89.44 73 ILE A CA 1
ATOM 561 C C . ILE A 1 73 ? 4.589 1.901 -17.532 1.00 89.44 73 ILE A C 1
ATOM 563 O O . ILE A 1 73 ? 4.770 2.152 -18.720 1.00 89.44 73 ILE A O 1
ATOM 567 N N . THR A 1 74 ? 5.405 1.106 -16.839 1.00 89.25 74 THR A N 1
ATOM 568 C CA . THR A 1 74 ? 6.583 0.455 -17.416 1.00 89.25 74 THR A CA 1
ATOM 569 C C . THR A 1 74 ? 6.214 -0.479 -18.568 1.00 89.25 74 THR A C 1
ATOM 571 O O . THR A 1 74 ? 6.894 -0.464 -19.587 1.00 89.25 74 THR A O 1
ATOM 574 N N . ALA A 1 75 ? 5.135 -1.257 -18.448 1.00 91.00 75 ALA A N 1
ATOM 575 C CA . ALA A 1 75 ? 4.669 -2.124 -19.529 1.00 91.00 75 ALA A CA 1
ATOM 576 C C . ALA A 1 75 ? 4.263 -1.318 -20.775 1.00 91.00 75 ALA A C 1
ATOM 578 O O . ALA A 1 75 ? 4.752 -1.603 -21.864 1.00 91.00 75 ALA A O 1
ATOM 579 N N . MET A 1 76 ? 3.467 -0.256 -20.608 1.00 92.50 76 MET A N 1
ATOM 580 C CA . MET A 1 76 ? 3.073 0.619 -21.723 1.00 92.50 76 MET A CA 1
ATOM 581 C C . MET A 1 76 ? 4.287 1.299 -22.370 1.00 92.50 76 MET A C 1
ATOM 583 O O . MET A 1 76 ? 4.404 1.340 -23.589 1.00 92.50 76 MET A O 1
ATOM 587 N N . ALA A 1 77 ? 5.240 1.782 -21.570 1.00 91.00 77 ALA A N 1
ATOM 588 C CA . ALA A 1 77 ? 6.472 2.376 -22.086 1.00 91.00 77 ALA A CA 1
ATOM 589 C C . ALA A 1 77 ? 7.326 1.366 -22.873 1.00 91.00 77 ALA A C 1
ATOM 591 O O . ALA A 1 77 ? 7.968 1.731 -23.855 1.00 91.00 77 ALA A O 1
ATOM 592 N N . HIS A 1 78 ? 7.320 0.093 -22.473 1.00 89.88 78 HIS A N 1
ATOM 593 C CA . HIS A 1 78 ? 7.978 -0.971 -23.226 1.00 89.88 78 HIS A CA 1
ATOM 594 C C . HIS A 1 78 ? 7.279 -1.227 -24.571 1.00 89.88 78 HIS A C 1
ATOM 596 O O . HIS A 1 78 ? 7.951 -1.303 -25.594 1.00 89.88 78 HIS A O 1
ATOM 602 N N . GLU A 1 79 ? 5.943 -1.296 -24.593 1.00 91.81 79 GLU A N 1
ATOM 603 C CA . GLU A 1 79 ? 5.149 -1.440 -25.828 1.00 91.81 79 GLU A CA 1
ATOM 604 C C . GLU A 1 79 ? 5.356 -0.270 -26.802 1.00 91.81 79 GLU A C 1
ATOM 606 O O . GLU A 1 79 ? 5.424 -0.471 -28.011 1.00 91.81 79 GLU A O 1
ATOM 611 N N . MET A 1 80 ? 5.528 0.946 -26.281 1.00 90.94 80 MET A N 1
ATOM 612 C CA . MET A 1 80 ? 5.820 2.145 -27.074 1.00 90.94 80 MET A CA 1
ATOM 613 C C . MET A 1 80 ? 7.282 2.235 -27.546 1.00 90.94 80 MET A C 1
ATOM 615 O O . MET A 1 80 ? 7.655 3.211 -28.198 1.00 90.94 80 MET A O 1
ATOM 619 N N . GLY A 1 81 ? 8.131 1.262 -27.196 1.00 90.12 81 GLY A N 1
ATOM 620 C CA . GLY A 1 81 ? 9.554 1.261 -27.546 1.00 90.12 81 GLY A CA 1
ATOM 621 C C . GLY A 1 81 ? 10.388 2.289 -26.776 1.00 90.12 81 GLY A C 1
ATOM 622 O O . GLY A 1 81 ? 11.494 2.627 -27.187 1.00 90.12 81 GLY A O 1
ATOM 623 N N . TRP A 1 82 ? 9.879 2.813 -25.659 1.00 89.50 82 TRP A N 1
ATOM 624 C CA . TRP A 1 82 ? 10.594 3.793 -24.833 1.00 89.50 82 TRP A CA 1
ATOM 625 C C . TRP A 1 82 ? 11.593 3.146 -23.872 1.00 89.50 82 TRP A C 1
ATOM 627 O O . TRP A 1 82 ? 12.442 3.849 -23.324 1.00 89.50 82 TRP A O 1
ATOM 637 N N . ILE A 1 83 ? 11.496 1.830 -23.660 1.00 89.75 83 ILE A N 1
ATOM 638 C CA . ILE A 1 83 ? 12.426 1.063 -22.830 1.00 89.75 83 ILE A CA 1
ATOM 639 C C . ILE A 1 83 ? 13.268 0.167 -23.732 1.00 89.75 83 ILE A C 1
ATOM 641 O O . ILE A 1 83 ? 12.762 -0.802 -24.294 1.00 89.75 83 ILE A O 1
ATOM 645 N N . GLY A 1 84 ? 14.552 0.498 -23.848 1.00 87.81 84 GLY A N 1
ATOM 646 C CA . GLY A 1 84 ? 15.522 -0.236 -24.660 1.00 87.81 84 GLY A CA 1
ATOM 647 C C . GLY A 1 84 ? 16.565 -0.959 -23.814 1.00 87.81 84 GLY A C 1
ATOM 648 O O . GLY A 1 84 ? 16.365 -1.236 -22.629 1.00 87.81 84 GLY A O 1
ATOM 649 N N . THR A 1 85 ? 17.719 -1.231 -24.414 1.00 89.00 85 THR A N 1
ATOM 650 C CA . THR A 1 85 ? 18.899 -1.752 -23.717 1.00 89.00 85 THR A CA 1
ATOM 651 C C . THR A 1 85 ? 20.098 -0.859 -23.976 1.00 89.00 85 THR A C 1
ATOM 653 O O . THR A 1 85 ? 20.332 -0.465 -25.117 1.00 89.00 85 THR A O 1
ATOM 656 N N . LYS A 1 86 ? 20.896 -0.604 -22.941 1.00 87.38 86 LYS A N 1
ATOM 657 C CA . LYS A 1 86 ? 22.181 0.087 -23.046 1.00 87.38 86 LYS A CA 1
ATOM 658 C C . LYS A 1 86 ?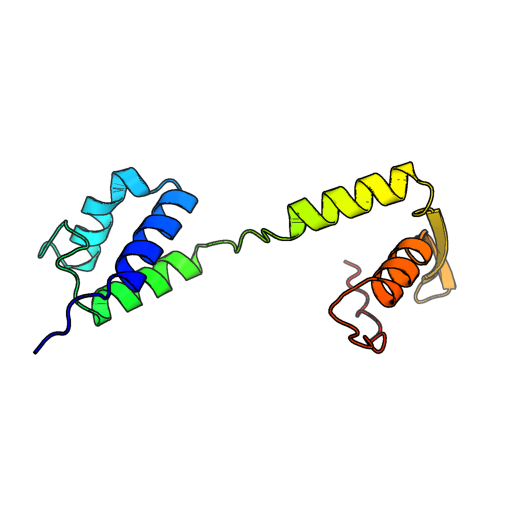 23.286 -0.720 -22.387 1.00 87.38 86 LYS A C 1
ATOM 660 O O . LYS A 1 86 ? 23.042 -1.493 -21.461 1.00 87.38 86 LYS A O 1
ATOM 665 N N . GLN A 1 87 ? 24.506 -0.523 -22.860 1.00 87.81 87 GLN A N 1
ATOM 666 C CA . GLN A 1 87 ? 25.692 -1.100 -22.244 1.00 87.81 87 GLN A CA 1
ATOM 667 C C . GLN A 1 87 ? 26.221 -0.149 -21.171 1.00 87.81 87 GLN A C 1
ATOM 669 O O . GLN A 1 87 ? 26.347 1.052 -21.404 1.00 87.81 87 GLN A O 1
ATOM 674 N N . VAL A 1 88 ? 26.520 -0.682 -19.992 1.00 84.50 88 VAL A N 1
ATOM 675 C CA . VAL A 1 88 ? 27.142 0.051 -18.887 1.00 84.50 88 VAL A CA 1
ATOM 676 C C . VAL A 1 88 ? 28.403 -0.671 -18.444 1.00 84.50 88 VAL A C 1
ATOM 678 O O . VAL A 1 88 ? 28.445 -1.901 -18.379 1.00 84.50 88 VAL A O 1
ATOM 681 N N . VAL A 1 89 ? 29.442 0.101 -18.140 1.00 84.69 89 VAL A N 1
ATOM 682 C CA . VAL A 1 89 ? 30.700 -0.433 -17.619 1.00 84.69 89 VAL A CA 1
ATOM 683 C C . VAL A 1 89 ? 30.540 -0.635 -16.117 1.00 84.69 89 VAL A C 1
ATOM 685 O O . VAL A 1 89 ? 30.328 0.317 -15.366 1.00 84.69 89 VAL A O 1
ATOM 688 N N . GLY A 1 90 ? 30.583 -1.890 -15.684 1.00 76.94 90 GLY A N 1
ATOM 689 C CA . GLY A 1 90 ? 30.563 -2.254 -14.276 1.00 76.94 90 GLY A CA 1
ATOM 690 C C . GLY A 1 90 ? 31.909 -1.999 -13.586 1.00 76.94 90 GLY A C 1
ATOM 691 O O . GLY A 1 90 ? 32.920 -1.738 -14.247 1.00 76.94 90 GLY A O 1
ATOM 692 N N . PRO A 1 91 ? 31.954 -2.120 -12.248 1.00 67.38 91 PRO A N 1
ATOM 693 C CA . PRO A 1 91 ? 33.206 -2.053 -11.500 1.00 67.38 91 PRO A CA 1
ATOM 694 C C . PRO A 1 91 ? 34.184 -3.114 -12.030 1.00 67.38 91 PRO A C 1
ATOM 696 O O . PRO A 1 91 ? 33.835 -4.291 -12.089 1.00 67.38 91 PRO A O 1
ATOM 699 N N . GLY A 1 92 ? 35.379 -2.698 -12.460 1.00 78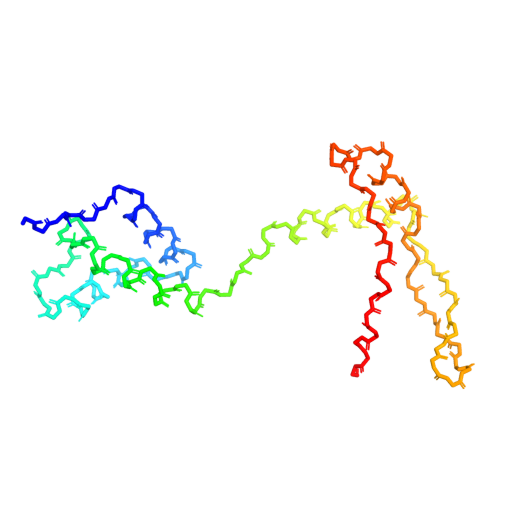.25 92 GLY A N 1
ATOM 700 C CA . GLY A 1 92 ? 36.392 -3.593 -13.040 1.00 78.25 92 GLY A CA 1
ATOM 701 C C . GLY A 1 92 ? 36.373 -3.728 -14.569 1.00 78.25 92 GLY A C 1
ATOM 702 O O . GLY A 1 92 ? 37.056 -4.597 -15.099 1.00 78.25 92 GLY A O 1
ATOM 703 N N . GLY A 1 93 ? 35.618 -2.895 -15.295 1.00 79.50 93 GLY A N 1
ATOM 704 C CA . GLY A 1 93 ? 35.672 -2.838 -16.766 1.00 79.50 93 GLY A CA 1
ATOM 705 C C . GLY A 1 93 ? 34.776 -3.850 -17.490 1.00 79.50 93 GLY A C 1
ATOM 706 O O . GLY A 1 93 ? 34.719 -3.854 -18.717 1.00 79.50 93 GLY A O 1
ATOM 707 N N . ALA A 1 94 ? 34.038 -4.683 -16.753 1.00 82.25 94 ALA A N 1
ATOM 708 C CA . ALA A 1 94 ? 33.086 -5.623 -17.334 1.00 82.25 94 ALA A CA 1
ATOM 709 C C . ALA A 1 94 ? 31.886 -4.882 -17.945 1.00 82.25 94 ALA A C 1
ATOM 711 O O . ALA A 1 94 ? 31.197 -4.125 -17.259 1.00 82.25 94 ALA A O 1
ATOM 712 N N . ILE A 1 95 ? 31.603 -5.128 -19.224 1.00 85.12 95 ILE A N 1
ATOM 713 C CA . ILE A 1 95 ? 30.442 -4.558 -19.913 1.00 85.12 95 ILE A CA 1
ATOM 714 C C . ILE A 1 95 ? 29.193 -5.357 -19.530 1.00 85.12 95 ILE A C 1
ATOM 716 O O . ILE A 1 95 ? 29.138 -6.572 -19.718 1.00 85.12 95 ILE A O 1
ATOM 720 N N . LYS A 1 96 ? 28.174 -4.672 -19.003 1.00 84.94 96 LYS A N 1
ATOM 721 C CA . LYS A 1 96 ? 26.862 -5.249 -18.688 1.00 84.94 96 LYS A CA 1
ATOM 722 C C . LYS A 1 96 ? 25.788 -4.593 -19.541 1.00 84.94 96 LYS A C 1
ATOM 724 O O . LYS A 1 96 ? 25.751 -3.374 -19.673 1.00 84.94 96 LYS A O 1
ATOM 729 N N . THR A 1 97 ? 24.881 -5.398 -20.080 1.00 86.81 97 THR A N 1
ATOM 730 C CA . THR A 1 97 ? 23.688 -4.888 -20.761 1.00 86.81 97 THR A CA 1
ATOM 731 C C . THR A 1 97 ? 22.586 -4.678 -19.731 1.00 86.81 97 THR A C 1
ATOM 733 O O . THR A 1 97 ? 22.217 -5.610 -19.017 1.00 86.81 97 THR A O 1
ATOM 736 N N . VAL A 1 98 ? 22.067 -3.456 -19.641 1.00 86.50 98 VAL A N 1
ATOM 737 C CA . VAL A 1 98 ? 20.984 -3.073 -18.726 1.00 86.50 98 VAL A CA 1
ATOM 738 C C . VAL A 1 98 ? 19.829 -2.454 -19.501 1.00 86.50 98 VAL A C 1
ATOM 740 O O . VAL A 1 98 ? 20.011 -1.938 -20.603 1.00 86.50 98 VAL A O 1
ATOM 743 N N . LYS A 1 99 ? 18.626 -2.493 -18.924 1.00 86.94 99 LYS A N 1
ATOM 744 C CA . LYS A 1 99 ? 17.466 -1.804 -19.499 1.00 86.94 99 LYS A CA 1
ATOM 745 C C . LYS A 1 99 ? 17.676 -0.293 -19.456 1.00 86.94 99 LYS A C 1
ATOM 747 O O . LYS A 1 99 ? 18.110 0.245 -18.436 1.00 86.94 99 LYS A O 1
ATOM 752 N N . ASP A 1 100 ? 17.352 0.376 -20.552 1.00 89.88 100 ASP A N 1
ATOM 753 C CA . ASP A 1 100 ? 17.414 1.824 -20.651 1.00 89.88 100 ASP A CA 1
ATOM 754 C C . ASP A 1 100 ? 16.026 2.437 -20.486 1.00 89.88 100 ASP A C 1
ATOM 756 O O . ASP A 1 100 ? 15.131 2.172 -21.283 1.00 89.88 100 ASP A O 1
ATOM 760 N N . TYR A 1 101 ? 15.859 3.252 -19.447 1.00 88.56 101 TYR A N 1
ATOM 761 C CA . TYR A 1 101 ? 14.604 3.928 -19.115 1.00 88.56 101 TYR A CA 1
ATOM 762 C C . TYR A 1 101 ? 14.649 5.433 -19.408 1.00 88.56 101 TYR A C 1
ATOM 764 O O . TYR A 1 101 ? 13.718 6.143 -19.035 1.00 88.56 101 TYR A O 1
ATOM 772 N N . SER A 1 102 ? 15.709 5.938 -20.051 1.00 87.25 102 SER A N 1
ATOM 773 C CA . SER A 1 102 ? 15.949 7.379 -20.208 1.00 87.25 102 SER A CA 1
ATOM 774 C C . SER A 1 102 ? 14.787 8.142 -20.857 1.00 87.25 102 SER A C 1
ATOM 776 O O . SER A 1 102 ? 14.460 9.236 -20.406 1.00 87.25 102 SER A O 1
ATOM 778 N N . ASN A 1 103 ? 14.103 7.559 -21.846 1.00 87.56 103 ASN A N 1
ATOM 779 C CA . ASN A 1 103 ? 12.943 8.198 -22.482 1.00 87.56 103 ASN A CA 1
ATOM 780 C C . ASN A 1 103 ? 11.737 8.298 -21.536 1.00 87.56 103 ASN A C 1
ATOM 782 O O . ASN A 1 103 ? 11.066 9.328 -21.486 1.00 87.56 103 ASN A O 1
ATOM 786 N N . LEU A 1 104 ? 11.480 7.241 -20.757 1.00 87.81 104 LEU A N 1
ATOM 787 C CA . LEU A 1 104 ? 10.418 7.239 -19.753 1.00 87.81 104 LEU A CA 1
ATOM 788 C C . LEU A 1 104 ? 10.721 8.244 -18.631 1.00 87.81 104 LEU A C 1
ATOM 790 O O . LEU A 1 104 ? 9.827 8.976 -18.215 1.00 87.81 104 LEU A O 1
ATOM 794 N N . ASP A 1 105 ? 11.973 8.311 -18.175 1.00 85.06 105 ASP A N 1
ATOM 795 C CA . ASP A 1 105 ? 12.409 9.256 -17.142 1.00 85.06 105 ASP A CA 1
ATOM 796 C C . ASP A 1 105 ? 12.282 10.715 -17.605 1.00 85.06 105 ASP A C 1
ATOM 798 O O . ASP A 1 105 ? 11.667 11.532 -16.919 1.00 85.06 105 ASP A O 1
ATOM 802 N N . ALA A 1 106 ? 12.748 11.027 -18.819 1.00 86.56 106 ALA A N 1
ATOM 803 C CA . ALA A 1 106 ? 12.609 12.359 -19.405 1.00 86.56 106 ALA A CA 1
ATOM 804 C C . ALA A 1 106 ? 11.137 12.795 -19.509 1.00 86.56 106 ALA A C 1
ATOM 806 O O . ALA A 1 106 ? 10.790 13.929 -19.167 1.00 86.56 106 ALA A O 1
ATOM 807 N N . TRP A 1 107 ? 10.248 11.886 -19.924 1.00 85.81 107 TRP A N 1
ATOM 808 C CA . TRP A 1 107 ? 8.813 12.160 -19.973 1.00 85.81 107 TRP A CA 1
ATOM 809 C C . TRP A 1 107 ? 8.226 12.407 -18.576 1.00 85.81 107 TRP A C 1
ATOM 811 O O . TRP A 1 107 ? 7.471 13.366 -18.386 1.00 85.81 107 TRP A O 1
ATOM 821 N N . MET A 1 108 ? 8.599 11.590 -17.584 1.00 83.81 108 MET A N 1
ATOM 822 C CA . MET A 1 108 ? 8.146 11.764 -16.201 1.00 83.81 108 MET A CA 1
ATOM 823 C C . MET A 1 108 ? 8.605 13.107 -15.623 1.00 83.81 108 MET A C 1
ATOM 825 O O . MET A 1 108 ? 7.799 13.786 -14.991 1.00 83.81 108 MET A O 1
ATOM 829 N N . GLN A 1 109 ? 9.838 13.544 -15.884 1.00 81.62 109 GLN A N 1
ATOM 830 C CA . GLN A 1 109 ? 10.342 14.841 -15.414 1.00 81.62 109 GLN A CA 1
ATOM 831 C C . GLN A 1 109 ? 9.586 16.032 -16.026 1.00 81.62 109 GLN A C 1
ATOM 833 O O . GLN A 1 109 ? 9.322 17.015 -15.334 1.00 81.62 109 GLN A O 1
ATOM 838 N N . GLN A 1 110 ? 9.189 15.941 -17.299 1.00 82.88 110 GLN A N 1
ATOM 839 C CA . GLN A 1 110 ? 8.449 17.010 -17.982 1.00 82.88 110 GLN A CA 1
ATOM 840 C C . GLN A 1 110 ? 6.966 17.077 -17.592 1.00 82.88 110 GLN A C 1
ATOM 842 O O . GLN A 1 110 ? 6.379 18.158 -17.588 1.00 82.88 110 GLN A O 1
ATOM 847 N N . ARG A 1 111 ? 6.332 15.926 -17.336 1.00 81.69 111 ARG A N 1
ATOM 848 C CA . ARG A 1 111 ? 4.866 15.817 -17.200 1.00 81.69 111 ARG A CA 1
ATOM 849 C C . ARG A 1 111 ? 4.384 15.547 -15.777 1.00 81.69 111 ARG A C 1
ATOM 851 O O . ARG A 1 111 ? 3.186 15.657 -15.524 1.00 81.69 111 ARG A O 1
ATOM 858 N N . SER A 1 112 ? 5.275 15.184 -14.856 1.00 77.75 112 SER A N 1
ATOM 859 C CA . SER A 1 112 ? 4.924 14.991 -13.449 1.00 77.75 112 SER A CA 1
ATOM 860 C C . SER A 1 112 ? 4.472 16.307 -12.812 1.00 77.75 112 SER A C 1
ATOM 862 O O . SER A 1 112 ? 5.130 17.332 -12.949 1.00 77.75 112 SER A O 1
ATOM 864 N N . TYR A 1 113 ? 3.381 16.250 -12.046 1.00 75.50 113 TYR A N 1
ATOM 865 C CA . TYR A 1 113 ? 2.906 17.360 -11.209 1.00 75.50 113 TYR A CA 1
ATOM 866 C C . TYR A 1 113 ? 3.859 17.659 -10.038 1.00 75.50 113 TYR A C 1
ATOM 868 O O . TYR A 1 113 ? 3.900 18.766 -9.506 1.00 75.50 113 TYR A O 1
ATOM 876 N N . LEU A 1 114 ? 4.638 16.655 -9.624 1.00 69.69 114 LEU A N 1
ATOM 877 C CA . LEU A 1 114 ? 5.773 16.813 -8.730 1.00 69.69 114 LEU A CA 1
ATOM 878 C C . LEU A 1 114 ? 6.960 17.212 -9.606 1.00 69.69 114 LEU A C 1
ATOM 880 O O . LEU A 1 114 ? 7.715 16.339 -10.031 1.00 69.69 114 LEU A O 1
ATOM 884 N N . HIS A 1 115 ? 7.135 18.504 -9.882 1.00 63.38 115 HIS A N 1
ATOM 885 C CA . HIS A 1 115 ? 8.332 19.060 -10.534 1.00 63.38 115 HIS A CA 1
ATOM 886 C C . HIS A 1 115 ? 9.564 18.979 -9.610 1.00 63.38 115 HIS A C 1
ATOM 888 O O . HIS A 1 115 ? 10.270 19.957 -9.372 1.00 63.38 115 HIS A O 1
ATOM 894 N N . LYS A 1 116 ? 9.785 17.819 -8.987 1.00 60.19 116 LYS A N 1
ATOM 895 C CA . LYS A 1 116 ? 10.930 17.577 -8.124 1.00 60.19 116 LYS A CA 1
ATOM 896 C C . LYS A 1 116 ? 12.129 17.309 -9.020 1.00 60.19 116 LYS A C 1
ATOM 898 O O . LYS A 1 116 ? 12.180 16.283 -9.691 1.00 60.19 116 LYS A O 1
ATOM 903 N N . ASN A 1 117 ? 13.105 18.212 -8.977 1.00 56.47 117 ASN A N 1
ATOM 904 C CA . ASN A 1 117 ? 14.449 17.940 -9.466 1.00 56.47 117 ASN A CA 1
ATOM 905 C C . ASN A 1 117 ? 15.062 16.867 -8.567 1.00 56.47 117 ASN A C 1
ATOM 907 O O . ASN A 1 117 ? 15.678 17.168 -7.543 1.00 56.47 117 ASN A O 1
ATOM 911 N N . TYR A 1 118 ? 14.854 15.602 -8.921 1.00 55.66 118 TYR A N 1
ATOM 912 C CA . TYR A 1 118 ? 15.650 14.524 -8.368 1.00 55.66 118 TYR A CA 1
ATOM 913 C C . TYR A 1 118 ? 17.057 14.710 -8.932 1.00 55.66 118 TYR A C 1
ATOM 915 O O .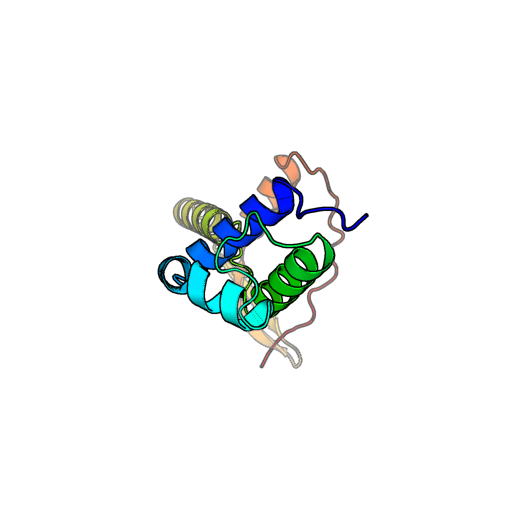 TYR A 1 118 ? 17.359 14.262 -10.034 1.00 55.66 118 TYR A O 1
ATOM 923 N N . LEU A 1 119 ? 17.915 15.418 -8.190 1.00 45.44 119 LEU A N 1
ATOM 924 C CA . LEU A 1 119 ? 19.353 15.242 -8.343 1.00 45.44 119 LEU A CA 1
ATOM 925 C C . LEU A 1 119 ? 19.572 13.734 -8.290 1.00 45.44 119 LEU A C 1
ATOM 927 O O . LEU A 1 119 ? 19.181 13.098 -7.310 1.00 45.44 119 LEU A O 1
ATOM 931 N N . ILE A 1 120 ? 20.083 13.167 -9.380 1.00 47.12 120 ILE A N 1
ATOM 932 C CA . ILE A 1 120 ? 20.392 11.747 -9.477 1.00 47.12 120 ILE A CA 1
ATOM 933 C C . ILE A 1 120 ? 21.439 11.488 -8.397 1.00 47.12 120 ILE A C 1
ATOM 935 O O . ILE A 1 120 ? 22.628 11.708 -8.604 1.00 47.12 120 ILE A O 1
ATOM 939 N N . ILE A 1 121 ? 20.998 11.081 -7.209 1.00 43.25 121 ILE A N 1
ATOM 940 C CA . ILE A 1 121 ? 21.884 10.465 -6.238 1.00 43.25 121 ILE A CA 1
ATOM 941 C C . ILE A 1 121 ? 22.173 9.105 -6.870 1.00 43.25 121 ILE A C 1
ATOM 943 O O . ILE A 1 121 ? 21.221 8.341 -7.065 1.00 43.25 121 ILE A O 1
ATOM 947 N N . PRO A 1 122 ? 23.414 8.819 -7.295 1.00 36.97 122 PRO A N 1
ATOM 948 C CA . PRO A 1 122 ? 23.729 7.542 -7.910 1.00 36.97 122 PRO A CA 1
ATOM 949 C C . PRO A 1 122 ? 23.269 6.443 -6.955 1.00 36.97 122 PRO A C 1
ATOM 951 O O . PRO A 1 122 ? 23.679 6.403 -5.795 1.00 36.97 122 PRO A O 1
ATOM 954 N N . THR A 1 123 ? 22.350 5.597 -7.419 1.00 43.50 123 THR A N 1
ATOM 955 C CA . THR A 1 123 ? 21.893 4.440 -6.651 1.00 43.50 123 THR A CA 1
ATOM 956 C C . THR A 1 123 ? 23.123 3.634 -6.241 1.00 43.50 123 THR A C 1
ATOM 958 O O . THR A 1 123 ? 23.923 3.307 -7.126 1.00 43.50 123 THR A O 1
ATOM 961 N N . PRO A 1 124 ? 23.300 3.289 -4.952 1.00 39.44 124 PRO A N 1
ATOM 962 C CA . PRO A 1 124 ? 24.314 2.322 -4.571 1.00 39.44 124 PRO A CA 1
ATOM 963 C C . PRO A 1 124 ? 24.050 1.054 -5.382 1.00 39.44 124 PRO A C 1
ATOM 965 O O . PRO A 1 124 ? 22.914 0.579 -5.437 1.00 39.44 124 PRO A O 1
ATOM 968 N N . ASN A 1 125 ? 25.075 0.549 -6.066 1.00 39.41 125 ASN A N 1
ATOM 969 C CA . ASN A 1 125 ? 25.038 -0.750 -6.728 1.00 39.41 125 ASN A CA 1
ATOM 970 C C . ASN A 1 125 ? 24.652 -1.812 -5.687 1.00 39.41 125 ASN A C 1
ATOM 972 O O . ASN A 1 125 ? 25.516 -2.313 -4.973 1.00 39.41 125 ASN A O 1
ATOM 976 N N . TYR A 1 126 ? 23.376 -2.180 -5.601 1.00 38.00 126 TYR A N 1
ATOM 977 C CA . TYR A 1 126 ? 22.969 -3.416 -4.941 1.00 38.00 126 TYR A CA 1
ATOM 978 C C . TYR A 1 126 ? 23.139 -4.550 -5.954 1.00 38.00 126 TYR A C 1
ATOM 980 O O . TYR A 1 126 ? 22.182 -5.028 -6.557 1.00 38.00 126 TYR A O 1
ATOM 988 N N . LEU A 1 127 ? 24.402 -4.906 -6.191 1.00 33.75 127 LEU A N 1
ATOM 989 C CA . LEU A 1 127 ? 24.790 -6.190 -6.756 1.00 33.75 127 LEU A CA 1
ATOM 990 C C . LEU A 1 127 ? 25.015 -7.132 -5.568 1.00 33.75 127 LEU A C 1
ATOM 992 O O . LEU A 1 127 ? 26.000 -6.970 -4.851 1.00 33.75 127 LEU A O 1
ATOM 996 N N . ASN A 1 128 ? 24.092 -8.072 -5.370 1.00 35.16 128 ASN A N 1
ATOM 997 C CA . ASN A 1 128 ? 24.423 -9.401 -4.858 1.00 35.16 128 ASN A CA 1
ATOM 998 C C . ASN A 1 128 ? 24.423 -10.340 -6.062 1.00 35.16 128 ASN A C 1
ATOM 1000 O O . ASN A 1 128 ? 23.446 -10.253 -6.843 1.00 35.16 128 ASN A O 1
#

Secondary structure (DSSP, 8-state):
--PBPPHHHHHHHHHHHHHTT-GGGHHHHHHHHTTTS-S-GGG-BHHHHHHHHHHHHHS-----HHHHHHHHHHHHHHHTT--EEEEEE-TTS-EEEEEE-HHHHHHHHHH-SS-------PPP----

pLDDT: mean 82.63, std 15.71, range [33.75, 95.56]

Foldseek 3Di:
DQAWADPVLVVLLCVLCVVVVNNVCQQVVLCVLVVNPGSDSRRHTNVSSVVSNVVSVVPDPPPPPCVVVVVVLVVVCVVVVQKDWDWDQDPPRDIDIDIDNPSVVVCCCVPPPPVDPPPCPPPPPPDD